Protein AF-A0A1V4R7S6-F1 (afdb_monomer_lite)

Radius of gyration: 14.46 Å; chains: 1; bounding box: 32×28×38 Å

pLDDT: mean 93.45, std 8.99, range [42.59, 98.06]

Secondary structure (DSSP, 8-state):
-GGGT---EEE--SPPPSSPPP-SEEE-TT-TT---S-TT--HHHHHHHHHHHHHHHTT----GGGGSTT--

Structure (mmCIF, N/CA/C/O backbone):
data_AF-A0A1V4R7S6-F1
#
_entry.id   AF-A0A1V4R7S6-F1
#
loop_
_atom_site.group_PDB
_atom_site.id
_atom_site.type_symbol
_atom_site.label_atom_id
_atom_site.label_alt_id
_atom_site.label_comp_id
_atom_site.label_asym_id
_atom_site.label_entity_id
_atom_site.label_seq_id
_atom_site.pdbx_PDB_ins_code
_atom_site.Cartn_x
_atom_site.Cartn_y
_atom_site.Cartn_z
_atom_site.occupancy
_atom_site.B_iso_or_equiv
_atom_site.auth_seq_id
_atom_site.auth_comp_id
_atom_site.auth_asym_id
_atom_site.auth_atom_id
_atom_site.pdbx_PDB_model_num
ATOM 1 N N . LEU A 1 1 ? -7.846 12.897 14.424 1.00 84.31 1 LEU A N 1
ATOM 2 C CA . LEU A 1 1 ? -8.433 12.923 13.064 1.00 84.31 1 LEU A CA 1
ATOM 3 C C . LEU A 1 1 ? -9.908 12.536 13.076 1.00 84.31 1 LEU A C 1
ATOM 5 O O . LEU A 1 1 ? -10.713 13.354 12.666 1.00 84.31 1 LEU A O 1
ATOM 9 N N . LYS A 1 2 ? -10.291 11.419 13.711 1.00 84.62 2 LYS A N 1
ATOM 10 C CA . LYS A 1 2 ? -11.703 11.013 13.871 1.00 84.62 2 LYS A CA 1
ATOM 11 C C . LYS A 1 2 ? -12.648 12.091 14.431 1.00 84.62 2 LYS A C 1
ATOM 13 O O . LYS A 1 2 ? -13.686 12.350 13.845 1.00 84.62 2 LYS A O 1
ATOM 18 N N . LYS A 1 3 ? -12.261 12.792 15.509 1.00 92.81 3 LYS A N 1
ATOM 19 C CA . LYS A 1 3 ? -13.054 13.916 16.068 1.00 92.81 3 LYS A CA 1
ATOM 20 C C . LYS A 1 3 ? -13.232 15.100 15.102 1.00 92.81 3 LYS A C 1
ATOM 22 O O . LYS A 1 3 ? -14.091 15.935 15.331 1.00 92.81 3 LYS A O 1
ATOM 27 N N . LYS A 1 4 ? -12.396 15.186 14.062 1.00 94.62 4 LYS A N 1
ATOM 28 C CA . LYS A 1 4 ? -12.457 16.202 13.003 1.00 94.62 4 LYS A CA 1
ATOM 29 C C . LYS A 1 4 ? -13.114 15.669 11.719 1.00 94.62 4 LYS A C 1
ATOM 31 O O . LYS A 1 4 ? -13.078 16.370 10.721 1.00 94.62 4 LYS A O 1
ATOM 36 N N . ASN A 1 5 ? -13.667 14.451 11.737 1.00 94.12 5 ASN A N 1
ATOM 37 C CA . ASN A 1 5 ? -14.223 13.768 10.565 1.00 94.12 5 ASN A CA 1
ATOM 38 C C . ASN A 1 5 ? -13.240 13.672 9.378 1.00 94.12 5 ASN A C 1
ATOM 40 O O . ASN A 1 5 ? -13.601 13.930 8.236 1.00 94.12 5 ASN A O 1
ATOM 44 N N . ILE A 1 6 ? -11.975 13.355 9.673 1.00 95.69 6 ILE A N 1
ATOM 45 C CA . ILE A 1 6 ? -10.925 13.160 8.666 1.00 95.69 6 ILE A CA 1
ATOM 46 C C . ILE A 1 6 ? -10.525 11.687 8.666 1.00 95.69 6 ILE A C 1
ATOM 48 O O . ILE A 1 6 ? -10.073 11.182 9.704 1.00 95.69 6 ILE A O 1
ATOM 52 N N . ASP A 1 7 ? -10.656 11.041 7.509 1.00 97.31 7 ASP A N 1
ATOM 53 C CA . ASP A 1 7 ? -10.138 9.696 7.272 1.00 97.31 7 ASP A CA 1
ATOM 54 C C . ASP A 1 7 ? -8.609 9.701 7.224 1.00 97.31 7 ASP A C 1
ATOM 56 O O . ASP A 1 7 ? -7.973 10.628 6.724 1.00 97.31 7 ASP A O 1
ATOM 60 N N . LEU A 1 8 ? -8.011 8.653 7.789 1.00 96.44 8 LEU A N 1
ATOM 61 C CA . LEU A 1 8 ? -6.564 8.486 7.854 1.00 96.44 8 LEU A CA 1
ATOM 62 C C . LEU A 1 8 ? -6.169 7.207 7.127 1.00 96.44 8 LEU A C 1
ATOM 64 O O . LEU A 1 8 ? -6.538 6.121 7.568 1.00 96.44 8 LEU A O 1
ATOM 68 N N . ILE A 1 9 ? -5.365 7.336 6.079 1.00 97.06 9 ILE A N 1
ATOM 69 C CA . ILE A 1 9 ? -4.651 6.216 5.465 1.00 97.06 9 ILE A CA 1
ATOM 70 C C . ILE A 1 9 ? -3.185 6.330 5.878 1.00 97.06 9 ILE A C 1
ATOM 72 O O . ILE A 1 9 ? -2.579 7.389 5.722 1.00 97.06 9 ILE A O 1
ATOM 76 N N . ILE A 1 10 ? -2.622 5.256 6.426 1.00 97.12 10 ILE A N 1
ATOM 77 C CA . ILE A 1 10 ? -1.211 5.191 6.821 1.00 97.12 10 ILE A CA 1
ATOM 78 C C . ILE A 1 10 ? -0.472 4.322 5.812 1.00 97.12 10 ILE A C 1
ATOM 80 O O . ILE A 1 10 ? -0.867 3.183 5.581 1.00 97.12 10 ILE A O 1
ATOM 84 N N . THR A 1 11 ? 0.615 4.837 5.248 1.00 97.94 11 THR A N 1
ATOM 85 C CA . THR A 1 11 ? 1.583 4.036 4.489 1.00 97.94 11 THR A CA 1
ATOM 86 C C . THR A 1 11 ? 2.851 3.912 5.326 1.00 97.94 11 THR A C 1
ATOM 88 O O . THR A 1 11 ? 3.313 4.902 5.890 1.00 97.94 11 THR A O 1
ATOM 91 N N . ASP A 1 12 ? 3.376 2.699 5.486 1.00 98.00 12 ASP A N 1
ATOM 92 C CA . ASP A 1 12 ? 4.584 2.456 6.280 1.00 98.00 12 ASP A CA 1
ATOM 93 C C . ASP A 1 12 ? 5.289 1.163 5.837 1.00 98.00 12 ASP A C 1
ATOM 95 O O . ASP A 1 12 ? 4.737 0.350 5.100 1.00 98.00 12 ASP A O 1
ATOM 99 N N . HIS A 1 13 ? 6.521 0.967 6.293 1.00 98.00 13 HIS A N 1
ATOM 100 C CA . HIS A 1 13 ? 7.368 -0.186 5.986 1.00 98.00 13 HIS A CA 1
ATOM 101 C C . HIS A 1 13 ? 8.152 -0.727 7.198 1.00 98.00 13 HIS A C 1
ATOM 103 O O . HIS A 1 13 ? 8.907 -1.706 7.097 1.00 98.00 13 HIS A O 1
ATOM 109 N N . HIS A 1 14 ? 7.983 -0.109 8.367 1.00 97.12 14 HIS A N 1
ATOM 110 C CA . HIS A 1 14 ? 8.553 -0.601 9.615 1.00 97.12 14 HIS A CA 1
ATOM 111 C C . HIS A 1 14 ? 7.851 -1.871 10.111 1.00 97.12 14 HIS A C 1
ATOM 113 O O . HIS A 1 14 ? 6.839 -2.318 9.564 1.00 97.12 14 HIS A O 1
ATOM 119 N N . THR A 1 15 ? 8.421 -2.488 11.147 1.00 96.50 15 THR A N 1
ATOM 120 C CA . THR A 1 15 ? 7.813 -3.635 11.831 1.00 96.50 15 THR A CA 1
ATOM 121 C C . THR A 1 15 ? 6.454 -3.247 12.404 1.00 96.50 15 THR A C 1
ATOM 123 O O . THR A 1 15 ? 6.335 -2.224 13.076 1.00 96.50 15 THR A O 1
ATOM 126 N N . VAL A 1 16 ? 5.437 -4.076 12.165 1.00 96.50 16 VAL A N 1
ATOM 127 C CA . VAL A 1 16 ? 4.080 -3.821 12.655 1.00 96.50 16 VAL A CA 1
ATOM 128 C C . VAL A 1 16 ? 4.027 -4.056 14.172 1.00 96.50 16 VAL A C 1
ATOM 130 O O . VAL A 1 16 ? 4.328 -5.164 14.624 1.00 96.50 16 VAL A O 1
ATOM 133 N N . PRO A 1 17 ? 3.667 -3.046 14.985 1.00 94.94 17 PRO A N 1
ATOM 134 C CA . PRO A 1 17 ? 3.514 -3.220 16.424 1.00 94.94 17 PRO A CA 1
ATOM 135 C C . PRO A 1 17 ? 2.228 -3.989 16.755 1.00 94.94 17 PRO A C 1
ATOM 137 O O . PRO A 1 17 ? 1.264 -3.975 15.994 1.00 94.94 17 PRO A O 1
ATOM 140 N N . LYS A 1 18 ? 2.166 -4.593 17.950 1.00 94.31 18 LYS A N 1
ATOM 141 C CA . LYS A 1 18 ? 0.952 -5.275 18.447 1.00 94.31 18 LYS A CA 1
ATOM 142 C C . LYS A 1 18 ? -0.266 -4.343 18.514 1.00 94.31 18 LYS A C 1
ATOM 144 O O . LYS A 1 18 ? -1.384 -4.768 18.245 1.00 94.31 18 LYS A O 1
ATOM 149 N N . ASN A 1 19 ? -0.040 -3.085 18.891 1.00 94.75 19 ASN A N 1
ATOM 150 C CA . ASN A 1 19 ? -1.077 -2.064 18.974 1.00 94.75 19 ASN A CA 1
ATOM 151 C C . ASN A 1 19 ? -0.935 -1.120 17.778 1.00 94.75 19 ASN A C 1
ATOM 153 O O . ASN A 1 19 ? 0.046 -0.381 17.697 1.00 94.75 19 ASN A O 1
ATOM 157 N N . ILE A 1 20 ? -1.915 -1.135 16.876 1.00 93.31 20 ILE A N 1
ATOM 158 C CA . ILE A 1 20 ? -1.949 -0.275 15.688 1.00 93.31 20 ILE A CA 1
ATOM 159 C C . ILE A 1 20 ? -2.853 0.949 15.915 1.00 93.31 20 ILE A C 1
ATOM 161 O O . ILE A 1 20 ? -3.85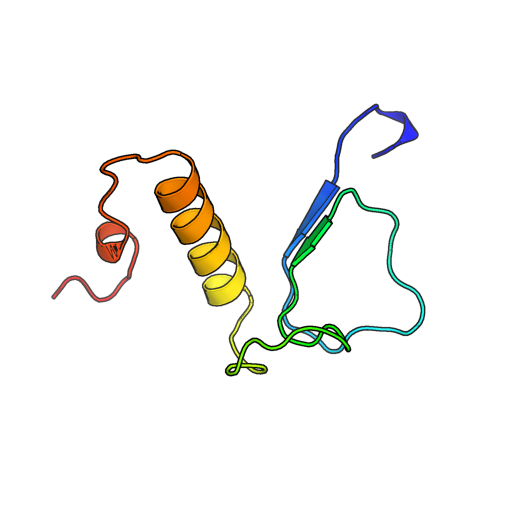2 0.856 16.635 1.00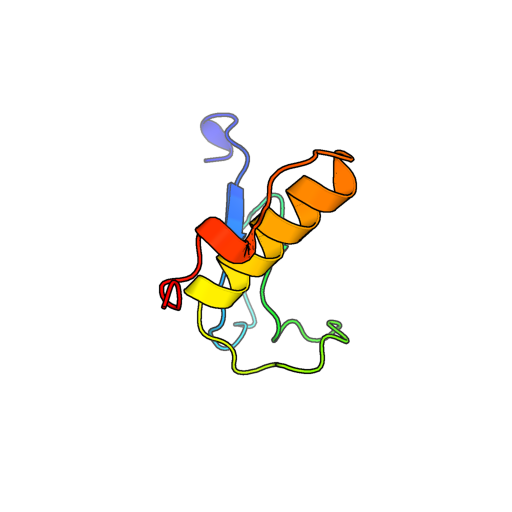 93.31 20 ILE A O 1
ATOM 165 N N . PRO A 1 21 ? -2.528 2.114 15.331 1.00 92.81 21 PRO A N 1
ATOM 166 C CA . PRO A 1 21 ? -3.341 3.316 15.472 1.00 92.81 21 PRO A CA 1
ATOM 167 C C . PRO A 1 21 ? -4.677 3.190 14.730 1.00 92.81 21 PRO A C 1
ATOM 169 O O . PRO A 1 21 ? -4.772 2.581 13.663 1.00 92.81 21 PRO A O 1
ATOM 172 N N . GLN A 1 22 ? -5.709 3.853 15.257 1.00 94.00 22 GLN A N 1
ATOM 173 C CA . GLN A 1 22 ? -6.983 3.973 14.553 1.00 94.00 22 GLN A CA 1
ATOM 174 C C . GLN A 1 22 ? -6.799 4.743 13.241 1.00 94.00 22 GLN A C 1
ATOM 176 O O . GLN A 1 22 ? -6.382 5.901 13.235 1.00 94.00 22 GLN A O 1
ATOM 181 N N . SER A 1 23 ? -7.167 4.098 12.142 1.00 95.69 23 SER A N 1
ATOM 182 C CA . SER A 1 23 ? -7.070 4.605 10.776 1.00 95.69 23 SER A CA 1
ATOM 183 C C . SER A 1 23 ? -8.159 3.952 9.921 1.00 95.69 23 SER A C 1
ATOM 185 O O . SER A 1 23 ? -8.758 2.959 10.333 1.00 95.69 23 SER A O 1
ATOM 187 N N . PHE A 1 24 ? -8.450 4.543 8.765 1.00 96.69 24 PHE A N 1
ATOM 188 C CA . PHE A 1 24 ? -9.320 3.952 7.751 1.00 96.69 24 PHE A CA 1
ATOM 189 C C . PHE A 1 24 ? -8.634 2.749 7.092 1.00 96.69 24 PHE A C 1
ATOM 191 O O . PHE A 1 24 ? -9.245 1.700 6.923 1.00 96.69 24 PHE A O 1
ATOM 198 N N . ALA A 1 25 ? -7.344 2.888 6.771 1.00 95.75 25 ALA A N 1
ATOM 199 C CA . ALA A 1 25 ? -6.527 1.815 6.221 1.00 95.75 25 ALA A CA 1
ATOM 200 C C . ALA A 1 25 ? -5.051 1.968 6.619 1.00 95.75 25 ALA A C 1
ATOM 202 O O . ALA A 1 25 ? -4.556 3.083 6.806 1.00 95.75 25 ALA A O 1
ATOM 203 N N . ILE A 1 26 ? -4.340 0.840 6.696 1.00 96.94 26 ILE A N 1
ATOM 204 C CA . ILE A 1 26 ? -2.884 0.777 6.878 1.00 96.94 26 ILE A CA 1
ATOM 205 C C . ILE A 1 26 ? -2.301 -0.071 5.752 1.00 96.94 26 ILE A C 1
ATOM 207 O O . ILE A 1 26 ? -2.617 -1.253 5.633 1.00 96.94 26 ILE A O 1
ATOM 211 N N . ILE A 1 27 ? -1.412 0.522 4.967 1.00 97.19 27 ILE A N 1
ATOM 212 C CA . ILE A 1 27 ? -0.692 -0.123 3.874 1.00 97.19 27 ILE A CA 1
ATOM 213 C C . ILE A 1 27 ? 0.744 -0.337 4.347 1.00 97.19 27 ILE A C 1
ATOM 215 O O . ILE A 1 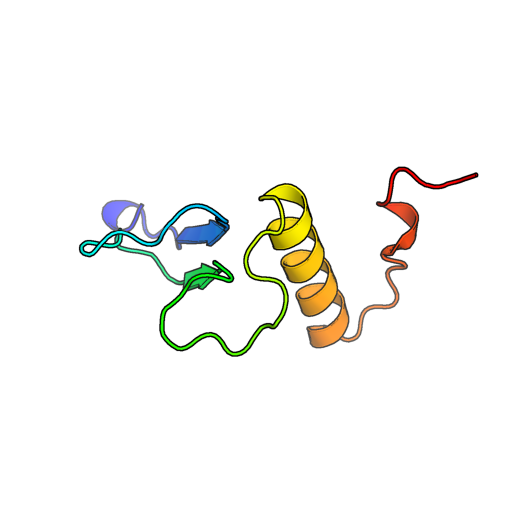27 ? 1.546 0.595 4.376 1.00 97.19 27 ILE A O 1
ATOM 219 N N . ASN A 1 28 ? 1.052 -1.567 4.755 1.00 97.81 28 ASN A N 1
ATOM 220 C CA . ASN A 1 28 ? 2.393 -1.968 5.164 1.00 97.81 28 ASN A CA 1
ATOM 221 C C . ASN A 1 28 ? 2.663 -3.404 4.680 1.00 97.81 28 ASN A C 1
ATOM 223 O O . ASN A 1 28 ? 1.878 -4.305 4.986 1.00 97.81 28 ASN A O 1
ATOM 227 N N . PRO A 1 29 ? 3.757 -3.661 3.939 1.00 98.06 29 PRO A N 1
ATOM 228 C CA . PRO A 1 29 ? 4.043 -4.988 3.399 1.00 98.06 29 PRO A CA 1
ATOM 229 C C . PRO A 1 29 ? 4.286 -6.043 4.490 1.00 98.06 29 PRO A C 1
ATOM 231 O O . PRO A 1 29 ? 4.155 -7.234 4.213 1.00 98.06 29 PRO A O 1
ATOM 234 N N . LYS A 1 30 ? 4.613 -5.636 5.722 1.00 97.62 30 LYS A N 1
ATOM 235 C CA . LYS A 1 30 ? 4.874 -6.508 6.877 1.00 97.62 30 LYS A CA 1
ATOM 236 C C . LYS A 1 30 ? 3.626 -6.827 7.707 1.00 97.62 30 LYS A C 1
ATOM 238 O O . LYS A 1 30 ?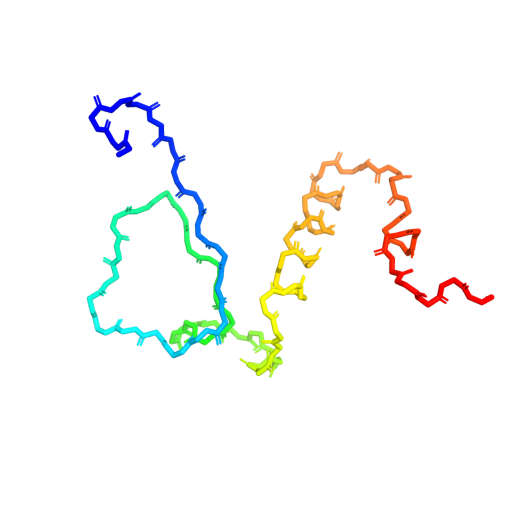 3.770 -7.391 8.790 1.00 97.62 30 LYS A O 1
ATOM 243 N N . GLN A 1 31 ? 2.425 -6.484 7.232 1.00 96.19 31 GLN A N 1
ATOM 244 C CA . GLN A 1 31 ? 1.196 -6.955 7.875 1.00 96.19 31 GLN A CA 1
ATOM 245 C C . GLN A 1 31 ? 1.178 -8.497 7.922 1.00 96.19 31 GLN A C 1
ATOM 247 O O . GLN A 1 31 ? 1.592 -9.122 6.939 1.00 96.19 31 GLN A O 1
ATOM 252 N N . PRO A 1 32 ? 0.731 -9.116 9.034 1.00 93.38 32 PRO A N 1
ATOM 253 C CA . PRO A 1 32 ? 0.828 -10.566 9.236 1.00 93.38 32 PRO A CA 1
ATOM 254 C C . PRO A 1 32 ? 0.170 -11.422 8.144 1.00 93.38 32 PRO A C 1
ATOM 256 O O . PRO A 1 32 ? 0.639 -12.518 7.858 1.00 93.38 32 PRO A O 1
ATOM 259 N N . ASP A 1 33 ? -0.899 -10.920 7.533 1.00 93.62 33 ASP A N 1
ATOM 260 C CA . ASP A 1 33 ? -1.714 -11.570 6.502 1.00 93.62 33 ASP A CA 1
ATOM 261 C C . ASP A 1 33 ? -1.378 -11.107 5.073 1.00 93.62 33 ASP A C 1
ATOM 263 O O . ASP A 1 33 ? -1.975 -11.566 4.098 1.00 93.62 33 ASP A O 1
ATOM 267 N N . CYS A 1 34 ? -0.402 -10.211 4.910 1.00 95.50 34 CYS A N 1
ATOM 268 C CA . CYS A 1 34 ? -0.025 -9.703 3.601 1.00 95.50 34 CYS A CA 1
ATOM 269 C C . CYS A 1 34 ? 0.781 -10.755 2.823 1.00 95.50 34 CYS A C 1
ATOM 271 O O . CYS A 1 34 ? 1.846 -11.186 3.264 1.00 95.50 34 CYS A O 1
ATOM 273 N N . SER A 1 35 ? 0.351 -11.106 1.609 1.00 96.62 35 SER A N 1
ATOM 274 C CA . SER A 1 35 ? 1.060 -12.044 0.719 1.00 96.62 35 SER A CA 1
ATOM 275 C C . SER A 1 35 ? 2.130 -11.391 -0.167 1.00 96.62 35 SER A C 1
ATOM 277 O O . SER A 1 35 ? 2.842 -12.082 -0.891 1.00 96.62 35 SER A O 1
ATOM 279 N N . PHE A 1 36 ? 2.281 -10.063 -0.116 1.00 95.88 36 PHE A N 1
ATOM 280 C CA . PHE A 1 36 ? 3.237 -9.340 -0.956 1.00 95.88 36 PHE A CA 1
ATOM 281 C C . PHE A 1 36 ? 4.678 -9.803 -0.702 1.00 95.88 36 PHE A C 1
ATOM 283 O O . PHE A 1 36 ? 5.140 -9.767 0.438 1.00 95.88 36 PHE A O 1
ATOM 290 N N . ALA A 1 37 ? 5.390 -10.212 -1.753 1.00 95.38 37 ALA A N 1
ATOM 291 C CA . ALA A 1 37 ? 6.692 -10.868 -1.631 1.00 95.38 37 ALA A CA 1
ATOM 292 C C . ALA A 1 37 ? 7.796 -9.952 -1.066 1.00 95.38 37 ALA A C 1
ATOM 294 O O . ALA A 1 37 ? 8.656 -10.399 -0.307 1.00 95.38 37 ALA A O 1
ATOM 295 N N . TYR A 1 38 ? 7.770 -8.657 -1.394 1.00 96.19 38 TYR A N 1
ATOM 296 C CA . TYR A 1 38 ? 8.851 -7.732 -1.050 1.00 96.19 38 TYR A CA 1
ATOM 297 C C . TYR A 1 38 ? 8.592 -7.022 0.284 1.00 96.19 38 TYR A C 1
ATOM 299 O O . TYR A 1 38 ? 8.149 -5.877 0.341 1.00 96.19 38 TYR A O 1
ATOM 307 N N . LYS A 1 39 ? 8.896 -7.711 1.388 1.00 96.75 39 LYS A N 1
ATOM 308 C CA . LYS A 1 39 ? 8.641 -7.222 2.756 1.00 96.75 39 LYS A CA 1
ATOM 309 C C . LYS A 1 39 ? 9.495 -6.031 3.192 1.00 96.75 39 LYS A C 1
ATOM 311 O O . LYS A 1 39 ? 9.097 -5.309 4.099 1.00 96.75 39 LYS A O 1
ATOM 316 N N . ASN A 1 40 ? 10.653 -5.827 2.567 1.00 96.69 40 ASN A N 1
ATOM 317 C CA . ASN A 1 40 ? 11.679 -4.886 3.029 1.00 96.69 40 ASN A CA 1
ATOM 318 C C . ASN A 1 40 ? 11.864 -3.665 2.112 1.00 96.69 40 ASN A C 1
ATOM 320 O O . ASN A 1 40 ? 12.934 -3.065 2.101 1.00 96.69 40 ASN A O 1
ATOM 324 N N . ILE A 1 41 ? 10.839 -3.292 1.343 1.00 97.19 41 ILE A N 1
ATOM 325 C CA . ILE A 1 41 ? 10.856 -2.046 0.562 1.00 97.19 41 ILE A CA 1
ATOM 326 C C . ILE A 1 41 ? 10.850 -0.812 1.479 1.00 97.19 41 ILE A C 1
ATOM 328 O O . ILE A 1 41 ? 10.415 -0.886 2.629 1.00 97.19 41 ILE A O 1
ATOM 332 N N . CYS A 1 42 ? 11.349 0.326 0.991 1.00 97.06 42 CYS A N 1
ATOM 333 C CA . CYS A 1 42 ? 11.289 1.587 1.733 1.00 97.06 42 CYS A CA 1
ATOM 334 C C . CYS A 1 42 ? 9.889 2.223 1.655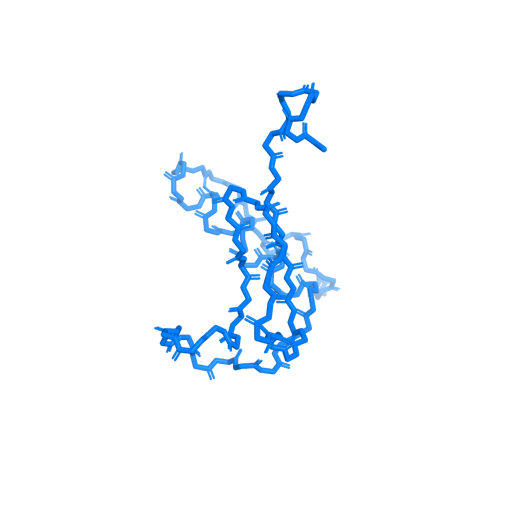 1.00 97.06 42 CYS A C 1
ATOM 336 O O . CYS A 1 42 ? 9.094 1.890 0.773 1.00 97.06 42 CYS A O 1
ATOM 338 N N . GLY A 1 43 ? 9.599 3.177 2.544 1.00 97.25 43 GLY A N 1
ATOM 339 C CA . GLY A 1 43 ? 8.316 3.889 2.549 1.00 97.25 43 GLY A CA 1
ATOM 340 C C . GLY A 1 43 ? 7.980 4.573 1.216 1.00 97.25 43 GLY A C 1
ATOM 341 O O . GLY A 1 43 ? 6.828 4.538 0.793 1.00 97.25 43 GLY A O 1
ATOM 342 N N . ALA A 1 44 ? 8.980 5.106 0.502 1.00 95.50 44 ALA A N 1
ATOM 343 C CA . ALA A 1 44 ? 8.770 5.717 -0.814 1.00 95.50 44 ALA A CA 1
ATOM 344 C C . ALA A 1 44 ? 8.223 4.711 -1.843 1.00 95.50 44 ALA A C 1
ATOM 346 O O . ALA A 1 44 ? 7.289 5.028 -2.574 1.00 95.50 44 ALA A O 1
ATOM 347 N N . PHE A 1 45 ? 8.722 3.470 -1.846 1.00 95.62 45 PHE A N 1
ATOM 348 C CA . PHE A 1 45 ? 8.180 2.417 -2.708 1.00 95.62 45 PHE A CA 1
ATOM 349 C C . PHE A 1 45 ? 6.764 1.997 -2.301 1.00 95.62 45 PHE A C 1
ATOM 351 O O . PHE A 1 45 ? 5.945 1.734 -3.178 1.00 95.62 45 PHE A O 1
ATOM 358 N N . VAL A 1 46 ? 6.439 1.966 -1.002 1.00 97.75 46 VAL A N 1
ATOM 359 C CA . VAL A 1 46 ? 5.061 1.703 -0.541 1.00 97.75 46 VAL A CA 1
ATOM 360 C C . VAL A 1 46 ? 4.107 2.772 -1.082 1.00 97.75 46 VAL A C 1
ATOM 362 O O . VAL A 1 46 ? 3.065 2.437 -1.645 1.00 97.75 46 VAL A O 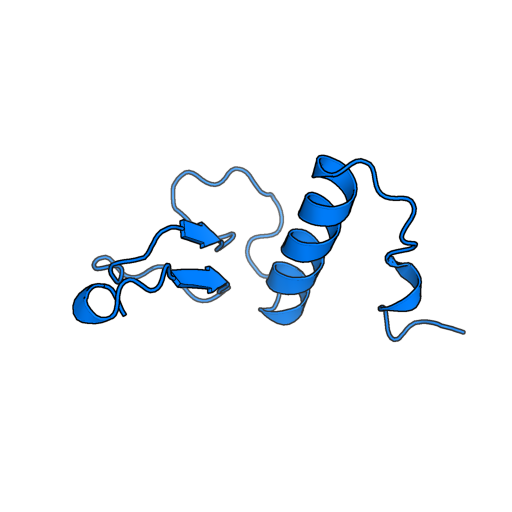1
ATOM 365 N N . ALA A 1 47 ? 4.484 4.049 -0.965 1.00 97.00 47 ALA A N 1
ATOM 366 C CA . ALA A 1 47 ? 3.705 5.165 -1.494 1.00 97.00 47 ALA A CA 1
ATOM 367 C C . ALA A 1 47 ? 3.582 5.110 -3.027 1.00 97.00 47 ALA A C 1
ATOM 369 O O . ALA A 1 47 ? 2.487 5.286 -3.559 1.00 97.00 47 ALA A O 1
ATOM 370 N N . TRP A 1 48 ? 4.667 4.790 -3.738 1.00 96.31 48 TRP A N 1
ATOM 371 C CA . TRP A 1 48 ? 4.645 4.644 -5.195 1.00 96.31 48 TRP A CA 1
ATOM 372 C C . TRP A 1 48 ? 3.694 3.526 -5.642 1.00 96.31 48 TRP A C 1
ATOM 374 O O . TRP A 1 48 ? 2.845 3.758 -6.502 1.00 96.31 48 TRP A O 1
ATOM 384 N N . TYR A 1 49 ? 3.753 2.341 -5.016 1.00 96.19 49 TYR A N 1
ATOM 385 C CA . TYR A 1 49 ? 2.820 1.248 -5.314 1.00 96.19 49 TYR A CA 1
ATOM 386 C C . TYR A 1 49 ? 1.373 1.627 -5.010 1.00 96.19 49 TYR A C 1
ATOM 388 O O . TYR A 1 49 ? 0.476 1.227 -5.752 1.00 96.19 49 TYR A O 1
ATOM 396 N N . PHE A 1 50 ? 1.131 2.391 -3.944 1.00 96.88 50 PHE A N 1
ATOM 397 C CA . PHE A 1 50 ? -0.206 2.880 -3.630 1.00 96.88 50 PHE A CA 1
ATOM 398 C C . PHE A 1 50 ? -0.744 3.778 -4.753 1.00 96.88 50 PHE A C 1
ATOM 400 O O . PHE A 1 50 ? -1.814 3.495 -5.290 1.00 96.88 50 PHE A O 1
ATOM 407 N N . CYS A 1 51 ? 0.029 4.777 -5.189 1.00 96.56 51 CYS A N 1
ATOM 408 C CA . CYS A 1 51 ? -0.343 5.641 -6.312 1.00 96.56 51 CYS A CA 1
ATOM 409 C C . CYS A 1 51 ? -0.525 4.853 -7.619 1.00 96.56 51 CYS A C 1
ATOM 411 O O . CYS A 1 51 ? -1.519 5.045 -8.316 1.00 96.56 51 CYS A O 1
ATOM 413 N N . ALA A 1 52 ? 0.384 3.924 -7.931 1.00 95.75 52 ALA A N 1
ATOM 414 C CA . ALA A 1 52 ? 0.303 3.095 -9.134 1.00 95.75 52 ALA A CA 1
ATOM 415 C C . ALA A 1 52 ? -0.960 2.214 -9.148 1.00 95.75 52 ALA A C 1
ATOM 417 O O . ALA A 1 52 ? -1.597 2.058 -10.189 1.00 95.75 52 ALA A O 1
ATOM 418 N N . ASN A 1 53 ? -1.364 1.670 -7.995 1.00 96.19 53 ASN A N 1
ATOM 419 C CA . ASN A 1 53 ? -2.593 0.884 -7.887 1.00 96.19 53 ASN A CA 1
ATOM 420 C C . ASN A 1 53 ? -3.854 1.752 -7.924 1.00 96.19 53 ASN A C 1
ATOM 422 O O . ASN A 1 53 ? -4.854 1.295 -8.471 1.00 96.19 53 ASN A O 1
ATOM 426 N N . ILE A 1 54 ? -3.827 2.987 -7.411 1.00 96.75 54 ILE A N 1
ATOM 427 C CA . ILE A 1 54 ? -4.928 3.943 -7.609 1.00 96.75 54 ILE A CA 1
ATOM 428 C C . ILE A 1 54 ? -5.085 4.252 -9.099 1.00 96.75 54 ILE A C 1
ATOM 430 O O . ILE A 1 54 ? -6.183 4.105 -9.622 1.00 96.75 54 ILE A O 1
ATOM 434 N N . ASN A 1 55 ? -3.992 4.601 -9.785 1.00 97.12 55 ASN A N 1
ATOM 435 C CA . ASN A 1 55 ? -3.980 4.866 -11.227 1.00 97.12 55 ASN A CA 1
ATOM 436 C C . ASN A 1 55 ? -4.590 3.692 -12.013 1.00 97.12 55 ASN A C 1
ATOM 438 O O . ASN A 1 55 ? -5.499 3.873 -12.816 1.00 97.12 55 ASN A O 1
ATOM 442 N N . LYS A 1 56 ? -4.167 2.462 -11.693 1.00 96.94 56 LYS A N 1
ATOM 443 C CA . LYS A 1 56 ? -4.732 1.239 -12.277 1.00 96.94 56 LYS A CA 1
ATOM 444 C C . LYS A 1 56 ? -6.214 1.035 -11.937 1.00 96.94 56 LYS A C 1
ATOM 446 O O . LYS A 1 56 ? -6.977 0.611 -12.793 1.00 96.94 56 LYS A O 1
ATOM 451 N N . SER A 1 57 ? -6.621 1.286 -10.693 1.00 97.75 57 SER A N 1
ATOM 452 C CA . SER A 1 57 ? -8.001 1.047 -10.231 1.00 97.75 57 SER A CA 1
ATOM 453 C C . SER A 1 57 ? -8.997 2.061 -10.790 1.00 97.75 57 SER A C 1
ATOM 455 O O . SER A 1 57 ? -10.181 1.756 -10.888 1.00 97.75 57 SER A O 1
ATOM 457 N N . LEU A 1 58 ? -8.521 3.257 -11.135 1.00 97.81 58 LEU A N 1
ATOM 458 C CA . LEU A 1 58 ? -9.303 4.316 -11.768 1.00 97.81 58 LEU A CA 1
ATOM 459 C C . LEU A 1 58 ? -9.244 4.270 -13.302 1.00 97.81 58 LEU A C 1
ATOM 461 O O . LEU A 1 58 ? -9.844 5.131 -13.938 1.00 97.81 58 LEU A O 1
ATOM 465 N N . ASP A 1 59 ? -8.535 3.291 -13.876 1.00 96.56 59 ASP A N 1
ATOM 466 C CA . ASP A 1 59 ? -8.338 3.130 -15.323 1.00 96.56 59 ASP A CA 1
ATOM 467 C C . ASP A 1 59 ? -7.820 4.413 -16.003 1.00 96.56 59 ASP A C 1
ATOM 469 O O . ASP A 1 59 ? -8.271 4.831 -17.070 1.00 96.56 59 ASP A O 1
ATOM 473 N N . THR A 1 60 ? -6.885 5.099 -15.340 1.00 95.94 60 THR A N 1
ATOM 474 C CA . THR A 1 60 ? -6.291 6.336 -15.852 1.00 95.94 60 THR A CA 1
ATOM 475 C C . THR A 1 60 ? -5.024 6.058 -16.662 1.00 95.94 60 THR A C 1
ATOM 477 O O . THR A 1 60 ? -4.233 5.175 -16.343 1.00 95.94 60 THR A O 1
ATOM 480 N N . ASN A 1 61 ? -4.775 6.874 -17.691 1.00 93.75 61 ASN A N 1
ATOM 481 C CA . ASN A 1 61 ? -3.606 6.755 -18.577 1.00 93.75 61 ASN A CA 1
ATOM 482 C C . ASN A 1 61 ? -2.375 7.535 -18.074 1.00 93.75 61 ASN A C 1
ATOM 484 O O . ASN A 1 61 ? -1.633 8.112 -18.869 1.00 93.75 61 ASN A O 1
ATOM 488 N N . ILE A 1 62 ? -2.161 7.607 -16.758 1.00 95.31 62 ILE A N 1
ATOM 489 C CA . ILE A 1 62 ? -0.970 8.270 -16.213 1.00 95.31 62 ILE A CA 1
ATOM 490 C C . ILE A 1 62 ? 0.205 7.300 -16.312 1.00 95.31 62 ILE A C 1
ATOM 492 O O . ILE A 1 62 ? 0.182 6.212 -15.733 1.00 95.31 62 ILE A O 1
ATOM 496 N N . ASP A 1 63 ? 1.250 7.711 -17.021 1.00 94.31 63 ASP A N 1
ATOM 497 C CA . ASP A 1 63 ? 2.504 6.973 -17.053 1.00 94.31 63 ASP A CA 1
ATOM 498 C C . ASP A 1 63 ? 3.272 7.192 -15.743 1.00 94.31 63 ASP A C 1
ATOM 500 O O . ASP A 1 63 ? 3.869 8.244 -15.501 1.00 94.31 63 ASP A O 1
ATOM 504 N N . MET A 1 64 ? 3.234 6.168 -14.888 1.00 93.38 64 MET A N 1
ATOM 505 C CA . MET A 1 64 ? 3.869 6.177 -13.572 1.00 93.38 64 MET A CA 1
ATOM 506 C C . MET A 1 64 ? 5.403 6.185 -13.639 1.00 93.38 64 MET A C 1
ATOM 508 O O . MET A 1 64 ? 6.042 6.516 -12.636 1.00 93.38 64 MET A O 1
ATOM 512 N N . SER A 1 65 ? 5.999 5.815 -14.780 1.00 91.25 65 SER A N 1
ATOM 513 C CA . SER A 1 65 ? 7.456 5.788 -14.947 1.00 91.25 65 SER A CA 1
ATOM 514 C C . SER A 1 65 ? 8.064 7.191 -14.923 1.00 91.25 65 SER A C 1
ATOM 516 O O . SER A 1 65 ? 9.168 7.367 -14.415 1.00 91.25 65 SER A O 1
ATOM 518 N N . ASN A 1 66 ? 7.291 8.208 -15.319 1.00 92.44 66 ASN A N 1
ATOM 519 C CA . ASN A 1 66 ? 7.703 9.611 -15.267 1.00 92.44 66 ASN A CA 1
ATOM 520 C C . ASN A 1 66 ? 7.994 10.118 -13.844 1.00 92.44 66 ASN A C 1
ATOM 522 O O . ASN A 1 66 ? 8.638 11.149 -13.686 1.00 92.44 66 ASN A O 1
ATOM 526 N N . PHE A 1 67 ? 7.539 9.416 -12.804 1.00 89.44 67 PHE A N 1
ATOM 527 C CA . PHE A 1 67 ? 7.791 9.779 -11.405 1.00 89.44 67 PHE A CA 1
ATOM 528 C C . PHE A 1 67 ? 8.946 8.998 -10.770 1.00 89.44 67 PHE A C 1
ATOM 530 O O . PHE A 1 67 ? 9.148 9.084 -9.559 1.00 89.44 67 PHE A O 1
ATOM 537 N N . LEU A 1 68 ? 9.669 8.194 -11.550 1.00 88.75 68 LEU A N 1
ATOM 538 C CA . LEU A 1 68 ? 10.887 7.531 -11.104 1.00 88.75 68 LEU A CA 1
ATOM 539 C C . LEU A 1 68 ? 12.098 8.374 -11.507 1.00 88.75 68 LEU A C 1
ATOM 541 O O . LEU A 1 68 ? 12.203 8.810 -12.649 1.00 88.75 68 LEU A O 1
ATOM 545 N N . ASP A 1 69 ? 13.052 8.528 -10.588 1.00 78.25 69 ASP A N 1
ATOM 546 C CA . ASP A 1 69 ? 14.288 9.296 -10.812 1.00 78.25 69 ASP A CA 1
ATOM 547 C C . ASP A 1 69 ? 15.200 8.698 -11.906 1.00 78.25 69 ASP A C 1
ATOM 549 O O . ASP A 1 69 ? 16.192 9.308 -12.292 1.00 78.25 69 ASP A O 1
ATOM 553 N N . GLN A 1 70 ? 14.884 7.506 -12.428 1.00 64.50 70 GLN A N 1
ATOM 554 C CA . GLN A 1 70 ? 15.656 6.827 -13.475 1.00 64.50 70 GLN A CA 1
ATOM 555 C C . GLN A 1 70 ? 15.305 7.275 -14.904 1.00 64.50 70 GLN A C 1
ATOM 557 O O . GLN A 1 70 ? 15.501 6.503 -15.840 1.00 64.50 70 GLN A O 1
ATOM 562 N N . GLN A 1 71 ? 14.818 8.504 -15.099 1.00 55.97 71 GLN A N 1
ATOM 563 C CA . GLN A 1 71 ? 14.801 9.109 -16.434 1.00 55.97 71 GLN A CA 1
ATOM 564 C C . GLN A 1 71 ? 16.252 9.377 -16.880 1.00 55.97 71 GLN A C 1
ATOM 566 O O . GLN A 1 71 ? 16.799 10.453 -16.642 1.00 55.97 71 GLN A O 1
ATOM 571 N N . MET A 1 72 ? 16.888 8.363 -17.472 1.00 42.59 72 MET A N 1
ATOM 572 C CA . MET A 1 72 ? 18.021 8.519 -18.389 1.00 42.59 72 MET A CA 1
ATOM 573 C C . MET A 1 72 ? 17.525 8.404 -19.823 1.00 42.59 72 MET A C 1
ATOM 575 O O . MET A 1 72 ? 16.711 7.487 -20.080 1.00 42.59 72 MET A O 1
#

Sequence (72 aa):
LKKKNIDLIITDHHTVPKNIPQSFAIINPKQPDCSFAYKNICGAFVAWYFCANINKSLDTNIDMSNFLDQQM

Foldseek 3Di:
DVVVVDAAEAQAQDADDPDDDDHPYYQYCNDPPHPDPCNRDGSVVSVLVVVVVVCVVVVHPDDSVVVDPPPD